Protein AF-A0A916A935-F1 (afdb_monomer_lite)

Secondary structure (DSSP, 8-state):
-------------PPPPPPHHHHHHHHHHHHHHHHHHHHHHHHHHHHHHHHH---TTS-HHHHHHHHHHHHHHHHHHHHHTTT---HHHHHHHHHHHHHHHHHHHHHHHT-

Structure (mmCIF, N/CA/C/O backbone):
data_AF-A0A916A935-F1
#
_entry.id   AF-A0A916A935-F1
#
loop_
_atom_site.group_PDB
_atom_site.id
_atom_site.type_symbol
_atom_site.label_atom_id
_atom_site.label_alt_id
_atom_site.label_comp_id
_atom_site.label_asym_id
_atom_site.label_entity_id
_atom_site.label_seq_id
_atom_site.pdbx_PDB_ins_code
_atom_site.Cartn_x
_atom_site.Cartn_y
_atom_site.Cartn_z
_atom_site.occupancy
_atom_site.B_iso_or_equiv
_atom_site.auth_seq_id
_atom_site.auth_comp_id
_atom_site.auth_asym_id
_atom_site.auth_atom_id
_atom_site.pdbx_PDB_model_num
ATOM 1 N N . MET A 1 1 ? -30.834 46.758 51.710 1.00 41.50 1 MET A N 1
ATOM 2 C CA . MET A 1 1 ? -31.282 46.755 50.303 1.00 41.50 1 MET A CA 1
ATOM 3 C C . MET A 1 1 ? -30.114 46.244 49.463 1.00 41.50 1 MET A C 1
ATOM 5 O O . MET A 1 1 ? -29.185 46.998 49.227 1.00 41.50 1 MET A O 1
ATOM 9 N N . ILE A 1 2 ? -30.081 44.944 49.148 1.00 47.50 2 ILE A N 1
ATOM 10 C CA . ILE A 1 2 ? -29.034 44.312 48.323 1.00 47.50 2 ILE A CA 1
ATOM 11 C C . ILE A 1 2 ? -29.766 43.620 47.175 1.00 47.50 2 ILE A C 1
ATOM 13 O O . ILE A 1 2 ? -30.553 42.705 47.404 1.00 47.50 2 ILE A O 1
ATOM 17 N N . VAL A 1 3 ? -29.566 44.121 45.959 1.00 53.34 3 VAL A N 1
ATOM 18 C CA . VAL A 1 3 ? -30.130 43.563 44.728 1.00 53.34 3 VAL A CA 1
ATOM 19 C C . VAL A 1 3 ? -29.243 42.387 44.315 1.00 53.34 3 VAL A C 1
ATOM 21 O O . VAL A 1 3 ? -28.084 42.593 43.965 1.00 53.34 3 VAL A O 1
ATOM 24 N N . LEU A 1 4 ? -29.756 41.153 44.389 1.00 61.56 4 LEU A N 1
ATOM 25 C CA . LEU A 1 4 ? -29.111 40.001 43.754 1.00 61.56 4 LEU A CA 1
ATOM 26 C C . LEU A 1 4 ? -29.352 40.092 42.243 1.00 61.56 4 LEU A C 1
ATOM 28 O O . LEU A 1 4 ? -30.451 39.830 41.760 1.00 61.56 4 LEU A O 1
ATOM 32 N N . THR A 1 5 ? -28.320 40.469 41.497 1.00 61.06 5 THR A N 1
ATOM 33 C CA . THR A 1 5 ? -28.319 40.419 40.033 1.00 61.06 5 THR A CA 1
ATOM 34 C C . THR A 1 5 ? -28.220 38.960 39.586 1.00 61.06 5 THR A C 1
ATOM 36 O O . THR A 1 5 ? -27.150 38.358 39.638 1.00 61.06 5 THR A O 1
ATOM 39 N N . THR A 1 6 ? -29.336 38.369 39.157 1.00 64.75 6 THR A N 1
ATOM 40 C CA . THR A 1 6 ? -29.355 37.060 38.489 1.00 64.75 6 THR A CA 1
ATOM 41 C C . THR A 1 6 ? -28.698 37.188 37.116 1.00 64.75 6 THR A C 1
ATOM 43 O O . THR A 1 6 ? -29.268 37.763 36.191 1.00 64.75 6 THR A O 1
ATOM 46 N N . THR A 1 7 ? -27.490 36.651 36.963 1.00 64.31 7 THR A N 1
ATOM 47 C CA . THR A 1 7 ? -26.853 36.468 35.658 1.00 64.31 7 THR A CA 1
ATOM 48 C C . THR A 1 7 ? -27.526 35.301 34.937 1.00 64.31 7 THR A C 1
ATOM 50 O O . THR A 1 7 ? -27.318 34.137 35.265 1.00 64.31 7 THR A O 1
ATOM 53 N N . ALA A 1 8 ? -28.368 35.607 33.950 1.00 62.62 8 ALA A N 1
ATOM 54 C CA . ALA A 1 8 ? -28.883 34.606 33.025 1.00 62.62 8 ALA A CA 1
ATOM 55 C C . ALA A 1 8 ? -27.719 34.061 32.178 1.00 62.62 8 ALA A C 1
ATOM 57 O O . ALA A 1 8 ? -27.165 34.770 31.336 1.00 62.62 8 ALA A O 1
ATOM 58 N N . SER A 1 9 ? -27.325 32.809 32.408 1.00 64.81 9 SER A N 1
ATOM 59 C CA . SER A 1 9 ? -26.419 32.087 31.521 1.00 64.81 9 SER A CA 1
ATOM 60 C C . SER A 1 9 ? -27.167 31.741 30.233 1.00 64.81 9 SER A C 1
ATOM 62 O O . SER A 1 9 ? -28.148 30.999 30.236 1.00 64.81 9 SER A O 1
ATOM 64 N N . LEU A 1 10 ? -26.726 32.307 29.109 1.00 70.12 10 LEU A N 1
ATOM 65 C CA . LEU A 1 10 ? -27.238 31.912 27.800 1.00 70.12 10 LEU A CA 1
ATOM 66 C C . LEU A 1 10 ? -26.883 30.437 27.555 1.00 70.12 10 LEU A C 1
ATOM 68 O O . LEU A 1 10 ? -25.751 30.035 27.844 1.00 70.12 10 LEU A O 1
ATOM 72 N N . PRO A 1 11 ? -27.797 29.621 27.002 1.00 67.31 11 PRO A N 1
ATOM 73 C CA . PRO A 1 11 ? -27.455 28.269 26.598 1.00 67.31 11 PRO A CA 1
ATOM 74 C C . PRO A 1 11 ? -26.428 28.354 25.466 1.00 67.31 11 PRO A C 1
ATOM 76 O O . PRO A 1 11 ? -26.754 28.696 24.329 1.00 67.31 11 PRO A O 1
ATOM 79 N N . VAL A 1 12 ? -25.166 28.053 25.777 1.00 71.25 12 VAL A N 1
ATOM 80 C CA . VAL A 1 12 ? -24.142 27.822 24.759 1.00 71.25 12 VAL A CA 1
ATOM 81 C C . VAL A 1 12 ? -24.597 26.597 23.979 1.00 71.25 12 VAL A C 1
ATOM 83 O O . VAL A 1 12 ? -24.568 25.475 24.482 1.00 71.25 12 VAL A O 1
ATOM 86 N N . ARG A 1 13 ? -25.087 26.814 22.757 1.00 69.00 13 ARG A N 1
ATOM 87 C CA . ARG A 1 13 ? -25.464 25.731 21.854 1.00 69.00 13 ARG A CA 1
ATOM 88 C C . ARG A 1 13 ? -24.193 24.966 21.500 1.00 69.00 13 ARG A C 1
ATOM 90 O O . ARG A 1 13 ? -23.423 25.403 20.651 1.00 69.00 13 ARG A O 1
ATOM 97 N N . ALA A 1 14 ? -23.955 23.851 22.186 1.00 69.25 14 ALA A N 1
ATOM 98 C CA . ALA A 1 14 ? -22.877 22.940 21.842 1.00 69.25 14 ALA A CA 1
ATOM 99 C C . ALA A 1 14 ? -23.088 22.478 20.395 1.00 69.25 14 ALA A C 1
ATOM 101 O O . ALA A 1 14 ? -24.173 22.009 20.036 1.00 69.25 14 ALA A O 1
ATOM 102 N N . LEU A 1 15 ? -22.068 22.645 19.551 1.00 68.12 15 LEU A N 1
ATOM 103 C CA . LEU A 1 15 ? -22.055 21.996 18.246 1.00 68.12 15 LEU A CA 1
ATOM 104 C C . LEU A 1 15 ? -22.212 20.487 18.476 1.00 68.12 15 LEU A C 1
ATOM 106 O O . LEU A 1 15 ? -21.601 19.965 19.414 1.00 68.12 15 LEU A O 1
ATOM 110 N N . PRO A 1 16 ? -23.028 19.780 17.675 1.00 70.94 16 PRO A N 1
ATOM 111 C CA . PRO A 1 16 ? -23.155 18.339 17.817 1.00 70.94 16 PRO A CA 1
ATOM 112 C C . PRO A 1 16 ? -21.764 17.718 17.681 1.00 70.94 16 PRO A C 1
ATOM 114 O O . PRO A 1 16 ? -21.115 17.841 16.642 1.00 70.94 16 PRO A O 1
ATOM 117 N N . ALA A 1 17 ? -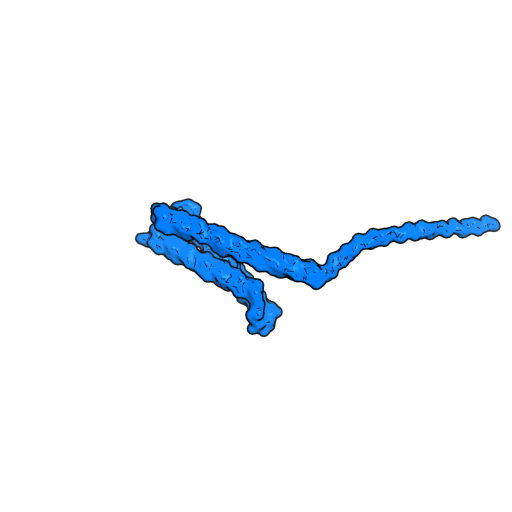21.286 17.091 18.756 1.00 76.12 17 ALA A N 1
ATOM 118 C CA . ALA A 1 17 ? -20.047 16.340 18.719 1.00 76.12 17 ALA A CA 1
ATOM 119 C C . ALA A 1 17 ? -20.238 15.196 17.718 1.00 76.12 17 ALA A C 1
ATOM 121 O O . ALA A 1 17 ? -21.158 14.389 17.860 1.00 76.12 17 ALA A O 1
ATOM 122 N N . ILE A 1 18 ? -19.395 15.144 16.685 1.00 81.75 18 ILE A N 1
ATOM 123 C CA . ILE A 1 18 ? -19.360 13.999 15.774 1.00 81.75 18 ILE A CA 1
ATOM 124 C C . ILE A 1 18 ? -19.113 12.761 16.636 1.00 81.75 18 ILE A C 1
ATOM 126 O O . ILE A 1 18 ? -18.152 12.723 17.408 1.00 81.75 18 ILE A O 1
ATOM 130 N N . SER A 1 19 ? -19.984 11.755 16.531 1.00 90.50 19 SER A N 1
ATOM 131 C CA . SER A 1 19 ? -19.779 10.514 17.270 1.00 90.50 19 SER A CA 1
ATOM 132 C C . SER A 1 19 ? -18.469 9.872 16.816 1.00 90.50 19 SER A C 1
ATOM 134 O O . SER A 1 19 ? -18.142 9.842 15.626 1.00 90.50 19 SER A O 1
ATOM 136 N N . ARG A 1 20 ? -17.696 9.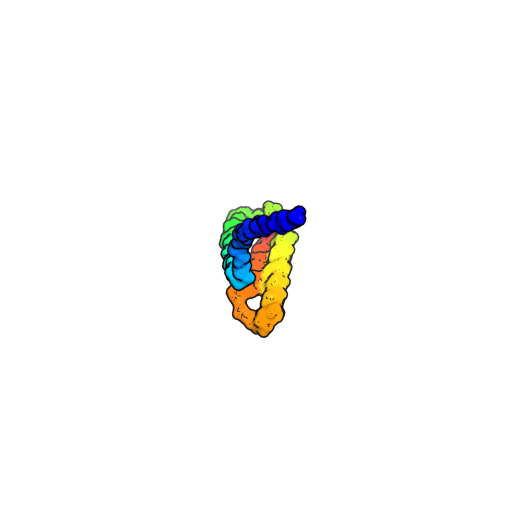351 17.773 1.00 88.94 20 ARG A N 1
ATOM 137 C CA . ARG A 1 20 ? -16.429 8.665 17.488 1.00 88.94 20 ARG A CA 1
ATOM 138 C C . ARG A 1 20 ? -16.611 7.557 16.445 1.00 88.94 20 ARG A C 1
ATOM 140 O O . ARG A 1 20 ? -15.746 7.378 15.595 1.00 88.94 20 ARG A O 1
ATOM 147 N N . ASP A 1 21 ? -17.755 6.880 16.468 1.00 88.31 21 ASP A N 1
ATOM 148 C CA . ASP A 1 21 ? -18.091 5.812 15.526 1.00 88.31 21 ASP A CA 1
ATOM 149 C C . ASP A 1 21 ? -18.291 6.331 14.098 1.00 88.31 21 ASP A C 1
ATOM 151 O O . ASP A 1 21 ? -17.751 5.752 13.154 1.00 88.31 21 ASP A O 1
ATOM 155 N N . LEU A 1 22 ? -18.991 7.461 13.923 1.00 89.50 22 LEU A N 1
ATOM 156 C CA . LEU A 1 22 ? -19.138 8.100 12.613 1.00 89.50 22 LEU A CA 1
ATOM 157 C C . LEU A 1 22 ? -17.781 8.566 12.079 1.00 89.50 22 LEU A C 1
ATOM 159 O O . LEU A 1 22 ? -17.467 8.334 10.911 1.00 89.50 22 LEU A O 1
ATOM 163 N N . TYR A 1 23 ? -16.958 9.171 12.940 1.00 89.50 23 TYR A N 1
ATOM 164 C CA . TYR A 1 23 ? -15.602 9.589 12.585 1.00 89.50 23 TYR A CA 1
ATOM 165 C C . TYR A 1 23 ? -14.750 8.408 12.093 1.00 89.50 23 TYR A C 1
ATOM 167 O O . TYR A 1 23 ? -14.171 8.479 11.009 1.00 89.50 23 TYR A O 1
ATOM 175 N N . LEU A 1 24 ? -14.709 7.301 12.842 1.00 88.75 24 LEU A N 1
ATOM 176 C CA . LEU A 1 24 ? -13.933 6.116 12.466 1.00 88.75 24 LEU A CA 1
ATOM 177 C C . LEU A 1 24 ? -14.476 5.440 11.200 1.00 88.75 24 LEU A C 1
ATOM 179 O O . LEU A 1 24 ? -13.690 5.000 10.359 1.00 88.75 24 LEU A O 1
ATOM 183 N N . SER A 1 25 ? -15.799 5.400 11.024 1.00 88.44 25 SER A N 1
ATOM 184 C CA . SER A 1 25 ? -16.429 4.858 9.816 1.00 88.44 25 SER A CA 1
ATOM 185 C C . SER A 1 25 ? -16.077 5.677 8.570 1.00 88.44 25 SER A C 1
ATOM 187 O O . SER A 1 25 ? -15.708 5.112 7.535 1.00 88.44 25 SER A O 1
ATOM 189 N N . LEU A 1 26 ? -16.138 7.010 8.663 1.00 89.94 26 LEU A N 1
ATOM 190 C CA . LEU A 1 26 ? -15.732 7.907 7.577 1.00 89.94 26 LEU A CA 1
ATOM 191 C C . LEU A 1 26 ? -14.241 7.768 7.275 1.00 89.94 26 LEU A C 1
ATOM 193 O O . LEU A 1 26 ? -13.869 7.632 6.111 1.00 89.94 26 LEU A O 1
ATOM 197 N N . LEU A 1 27 ? -13.396 7.734 8.306 1.00 89.69 27 LEU A N 1
ATOM 198 C CA . LEU A 1 27 ? -11.953 7.588 8.143 1.00 89.69 27 LEU A CA 1
ATOM 199 C C . LEU A 1 27 ? -11.589 6.262 7.461 1.00 89.69 27 LEU A C 1
ATOM 201 O O . LEU A 1 27 ? -10.809 6.258 6.511 1.00 89.69 27 LEU A O 1
ATOM 205 N N . GLY A 1 28 ? -12.190 5.148 7.889 1.00 88.00 28 GLY A N 1
ATOM 206 C CA . GLY A 1 28 ? -11.995 3.838 7.263 1.00 88.00 28 GLY A CA 1
ATOM 207 C C . GLY A 1 28 ? -12.501 3.789 5.818 1.00 88.00 28 GLY A C 1
ATOM 208 O O . GLY A 1 28 ? -11.850 3.201 4.951 1.00 88.00 28 GLY A O 1
ATOM 209 N N . SER A 1 29 ? -13.623 4.458 5.536 1.00 85.88 29 SER A N 1
ATOM 210 C CA . SER A 1 29 ? -14.174 4.565 4.179 1.00 85.88 29 SER A CA 1
ATOM 211 C C . SER A 1 29 ? -13.255 5.373 3.264 1.00 85.88 29 SER A C 1
ATOM 213 O O . SER A 1 29 ? -12.901 4.900 2.187 1.00 85.88 29 SER A O 1
ATOM 215 N N . LEU A 1 30 ? -12.800 6.549 3.708 1.00 90.31 30 LEU A N 1
ATOM 216 C CA . LEU A 1 30 ? -11.847 7.382 2.971 1.00 90.31 30 LEU A CA 1
ATOM 217 C C . LEU A 1 30 ? -10.526 6.649 2.750 1.00 90.31 30 LEU A C 1
ATOM 219 O O . LEU A 1 30 ? -10.002 6.653 1.638 1.00 90.31 30 LEU A O 1
ATOM 223 N N . PHE A 1 31 ? -10.020 5.964 3.777 1.00 88.12 31 PHE A N 1
ATOM 224 C CA . PHE A 1 31 ? -8.837 5.123 3.654 1.00 88.12 31 PHE A CA 1
ATOM 225 C C . PHE A 1 31 ? -9.011 4.088 2.536 1.00 88.12 31 PHE A C 1
ATOM 227 O O . PHE A 1 31 ? -8.150 3.986 1.660 1.00 88.12 31 PHE A O 1
ATOM 234 N N . GLY A 1 32 ? -10.130 3.358 2.527 1.00 86.31 32 GLY A N 1
ATOM 235 C CA . GLY A 1 32 ? -10.436 2.377 1.488 1.00 86.31 32 GLY A CA 1
ATOM 236 C C . GLY A 1 32 ? -10.546 3.001 0.095 1.00 86.31 32 GLY A C 1
ATOM 237 O O . GLY A 1 32 ? -9.924 2.501 -0.843 1.00 86.31 32 GLY A O 1
ATOM 238 N N . VAL A 1 33 ? -11.274 4.114 -0.035 1.00 89.00 33 VAL A N 1
ATOM 239 C CA . VAL A 1 33 ? -11.461 4.835 -1.305 1.00 89.00 33 VAL A CA 1
ATOM 240 C C . VAL A 1 33 ? -10.124 5.308 -1.866 1.00 89.00 33 VAL A C 1
ATOM 242 O O . VAL A 1 33 ? -9.794 4.974 -3.001 1.00 89.00 33 VAL A O 1
ATOM 245 N N . PHE A 1 34 ? -9.314 6.018 -1.079 1.00 88.12 34 PHE A N 1
ATOM 246 C CA . PHE A 1 34 ? -8.039 6.551 -1.561 1.00 88.12 34 PHE A CA 1
ATOM 247 C C . PHE A 1 34 ? -7.014 5.458 -1.856 1.00 88.12 34 PHE A C 1
ATOM 249 O O . PHE A 1 34 ? -6.281 5.566 -2.837 1.00 88.12 34 PHE A O 1
ATOM 256 N N . ASN A 1 35 ? -6.960 4.389 -1.058 1.00 88.00 35 ASN A N 1
ATOM 257 C CA . ASN A 1 35 ? -6.067 3.271 -1.359 1.00 88.00 35 ASN A CA 1
ATOM 258 C C . ASN A 1 35 ? -6.520 2.509 -2.617 1.00 88.00 35 ASN A C 1
ATOM 260 O O . ASN A 1 35 ? -5.675 2.060 -3.386 1.00 88.00 35 ASN A O 1
ATOM 264 N N . THR A 1 36 ? -7.825 2.399 -2.872 1.00 80.06 36 THR A N 1
ATOM 265 C CA . THR A 1 36 ? -8.339 1.786 -4.109 1.00 80.06 36 THR A CA 1
ATOM 266 C C . THR A 1 36 ? -8.058 2.672 -5.322 1.00 80.06 36 THR A C 1
ATOM 268 O O . THR A 1 36 ? -7.548 2.192 -6.332 1.00 80.06 36 THR A O 1
ATOM 271 N N . ALA A 1 37 ? -8.312 3.979 -5.213 1.00 87.50 37 ALA A N 1
ATOM 272 C CA . ALA A 1 37 ? -7.991 4.950 -6.256 1.00 87.50 37 ALA A CA 1
ATOM 273 C C . ALA A 1 37 ? -6.494 4.938 -6.603 1.00 87.50 37 ALA A C 1
ATOM 275 O O . ALA A 1 37 ? -6.131 5.044 -7.771 1.00 87.50 37 ALA A O 1
ATOM 276 N N . ARG A 1 38 ? -5.626 4.735 -5.603 1.00 84.69 38 ARG A N 1
ATOM 277 C CA . ARG A 1 38 ? -4.179 4.603 -5.795 1.00 84.69 38 ARG A CA 1
ATOM 278 C C . ARG A 1 38 ? -3.812 3.400 -6.667 1.00 84.69 38 ARG A C 1
ATOM 280 O O . ARG A 1 38 ? -3.040 3.564 -7.603 1.00 84.69 38 ARG A O 1
ATOM 287 N N . VAL A 1 39 ? -4.415 2.234 -6.422 1.00 81.31 39 VAL A N 1
ATOM 288 C CA . VAL A 1 39 ? -4.229 1.042 -7.271 1.00 81.31 39 VAL A CA 1
ATOM 289 C C . VAL A 1 39 ? -4.663 1.313 -8.711 1.00 81.31 39 VAL A C 1
ATOM 291 O O . VAL A 1 39 ? -3.948 0.961 -9.645 1.00 81.31 39 VAL A O 1
ATOM 294 N N . LEU A 1 40 ? -5.803 1.976 -8.914 1.00 83.50 40 LEU A N 1
ATOM 295 C CA . LEU A 1 40 ? -6.257 2.333 -10.262 1.00 83.50 40 LEU A CA 1
ATOM 296 C C . LEU A 1 40 ? -5.301 3.324 -10.941 1.00 83.50 40 LEU A C 1
ATOM 298 O O . LEU A 1 40 ? -5.022 3.185 -12.128 1.00 83.50 40 LEU A O 1
ATOM 302 N N . ALA A 1 41 ? -4.742 4.272 -10.187 1.00 83.94 41 ALA A N 1
ATOM 303 C CA . ALA A 1 41 ? -3.756 5.234 -10.679 1.00 83.94 41 ALA A CA 1
ATOM 304 C C . ALA A 1 41 ? -2.390 4.602 -11.018 1.00 83.94 41 ALA A C 1
ATOM 306 O O . ALA A 1 41 ? -1.595 5.191 -11.752 1.00 83.94 41 ALA A O 1
ATOM 307 N N . TYR A 1 42 ? -2.112 3.391 -10.532 1.00 79.69 42 TYR A N 1
ATOM 308 C CA . TYR A 1 42 ? -0.920 2.634 -10.908 1.00 79.69 42 TYR A CA 1
ATOM 309 C C . TYR A 1 42 ? -1.014 2.050 -12.321 1.00 79.69 42 TYR A C 1
ATOM 311 O O . TYR A 1 42 ? 0.007 1.969 -13.001 1.00 79.69 42 TYR A O 1
ATOM 319 N N . LEU A 1 43 ? -2.216 1.726 -12.812 1.00 78.12 43 LEU A N 1
ATOM 320 C CA . LEU A 1 43 ? -2.404 1.131 -14.142 1.00 78.12 43 LEU A CA 1
ATOM 321 C C . LEU A 1 43 ? -1.889 2.019 -15.292 1.00 78.12 43 LEU A C 1
ATOM 323 O O . LEU A 1 43 ? -1.125 1.504 -16.108 1.00 78.12 43 LEU A O 1
ATOM 327 N N . PRO A 1 44 ? -2.195 3.335 -15.360 1.00 77.62 44 PRO A N 1
ATOM 328 C CA . PRO A 1 44 ? -1.614 4.219 -16.371 1.00 77.62 44 PRO A CA 1
ATOM 329 C C . PRO A 1 44 ? -0.091 4.290 -16.293 1.00 77.62 44 PRO A C 1
ATOM 331 O O . PRO A 1 44 ? 0.568 4.405 -17.319 1.00 77.62 44 PRO A O 1
ATOM 334 N N . THR A 1 45 ? 0.471 4.196 -15.085 1.00 75.25 45 THR A N 1
ATOM 335 C CA . THR A 1 45 ? 1.924 4.241 -14.884 1.00 75.25 45 THR A CA 1
ATOM 336 C C . THR A 1 45 ? 2.580 2.969 -15.422 1.00 75.25 45 THR A C 1
ATOM 338 O O . THR A 1 45 ? 3.558 3.045 -16.158 1.00 75.25 45 THR A O 1
ATOM 341 N N . ILE A 1 46 ? 2.005 1.800 -15.119 1.00 71.81 46 ILE A N 1
ATOM 342 C CA . ILE A 1 46 ? 2.451 0.508 -15.663 1.00 71.81 46 ILE A CA 1
ATOM 343 C C . ILE A 1 46 ? 2.340 0.509 -17.189 1.00 71.81 46 ILE A C 1
ATOM 345 O O . ILE A 1 46 ? 3.287 0.123 -17.869 1.00 71.81 46 ILE A O 1
ATOM 349 N N . TRP A 1 47 ? 1.205 0.969 -17.724 1.00 78.00 47 TRP A N 1
ATOM 350 C CA . TRP A 1 47 ? 0.982 1.046 -19.165 1.00 78.00 47 TRP A CA 1
ATOM 351 C C . TRP A 1 47 ? 1.987 1.972 -19.847 1.00 78.00 47 TRP A C 1
ATOM 353 O O . TRP A 1 47 ? 2.539 1.606 -20.878 1.00 78.00 47 TRP A O 1
ATOM 363 N N . ALA A 1 48 ? 2.253 3.148 -19.271 1.00 76.56 48 ALA A N 1
ATOM 364 C CA . ALA A 1 48 ? 3.213 4.097 -19.820 1.00 76.56 48 ALA A CA 1
ATOM 365 C C . ALA A 1 48 ? 4.615 3.486 -19.905 1.00 76.56 48 ALA A C 1
ATOM 367 O O . ALA A 1 48 ? 5.209 3.533 -20.975 1.00 76.56 48 ALA A O 1
ATOM 368 N N . VAL A 1 49 ? 5.098 2.849 -18.830 1.00 73.88 49 VAL A N 1
ATOM 369 C CA . VAL A 1 49 ? 6.408 2.171 -18.814 1.00 73.88 49 VAL A CA 1
ATOM 370 C C . VAL A 1 49 ? 6.454 1.008 -19.807 1.00 73.88 49 VAL A C 1
ATOM 372 O O . VAL A 1 49 ? 7.441 0.846 -20.520 1.00 73.88 49 VAL A O 1
ATOM 375 N N . ALA A 1 50 ? 5.391 0.203 -19.882 1.00 71.00 50 ALA A N 1
ATOM 376 C CA . ALA A 1 50 ? 5.327 -0.937 -20.795 1.00 71.00 50 ALA A CA 1
ATOM 377 C C . ALA A 1 50 ? 5.264 -0.509 -22.272 1.00 71.00 50 ALA A C 1
ATOM 379 O O . ALA A 1 50 ? 5.857 -1.167 -23.122 1.00 71.00 50 ALA A O 1
ATOM 380 N N . ALA A 1 51 ? 4.558 0.583 -22.580 1.00 74.75 51 ALA A N 1
ATOM 381 C CA . ALA A 1 51 ? 4.409 1.098 -23.938 1.00 74.75 51 ALA A CA 1
ATOM 382 C C . ALA A 1 51 ? 5.635 1.894 -24.410 1.00 74.75 51 ALA A C 1
ATOM 384 O O . ALA A 1 51 ? 5.953 1.859 -25.597 1.00 74.75 51 ALA A O 1
ATOM 385 N N . SER A 1 52 ? 6.311 2.618 -23.511 1.00 72.88 52 SER A N 1
ATOM 386 C CA . SER A 1 52 ? 7.505 3.400 -23.853 1.00 72.88 52 SER A CA 1
ATOM 387 C C . SER A 1 52 ? 8.783 2.562 -23.864 1.00 72.88 52 SER A C 1
ATOM 389 O O . SER A 1 52 ? 9.722 2.916 -24.572 1.00 72.88 52 SER A O 1
ATOM 391 N N . GLY A 1 53 ? 8.855 1.496 -23.055 1.00 64.62 53 GLY A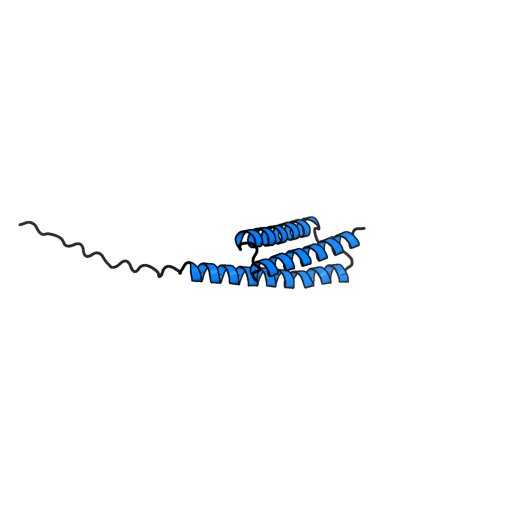 N 1
ATOM 392 C CA . GLY A 1 53 ? 10.100 0.768 -22.786 1.00 64.62 53 GLY A CA 1
ATOM 393 C C . GLY A 1 53 ? 11.150 1.598 -22.033 1.00 64.62 53 GLY A C 1
ATOM 394 O O . GLY A 1 53 ? 12.249 1.113 -21.784 1.00 64.62 53 GLY A O 1
ATOM 395 N N . ASP A 1 54 ? 10.816 2.835 -21.655 1.00 64.50 54 ASP A N 1
ATOM 396 C CA . ASP A 1 54 ? 11.697 3.781 -20.980 1.00 64.50 54 ASP A CA 1
ATOM 397 C C . ASP A 1 54 ? 11.172 4.060 -19.567 1.00 64.50 54 ASP A C 1
ATOM 399 O O . ASP A 1 54 ? 10.122 4.679 -19.368 1.00 64.50 54 ASP A O 1
ATOM 403 N N . SER A 1 55 ? 11.926 3.593 -18.572 1.00 65.44 55 SER A N 1
ATOM 404 C CA . SER A 1 55 ? 11.644 3.793 -17.151 1.00 65.44 55 SER A CA 1
ATOM 405 C C . SER A 1 55 ? 12.438 4.953 -16.530 1.00 65.44 55 SER A C 1
ATOM 407 O O . SER A 1 55 ? 12.438 5.111 -15.303 1.00 65.44 55 SER A O 1
ATOM 409 N N . SER A 1 56 ? 13.103 5.789 -17.340 1.00 65.44 56 SER A N 1
ATOM 410 C CA . SER A 1 56 ? 13.884 6.950 -16.881 1.00 65.44 56 SER A CA 1
ATOM 411 C C . SER A 1 56 ? 13.044 7.955 -16.085 1.00 65.44 56 SER A C 1
ATOM 413 O O . SER A 1 56 ? 13.511 8.490 -15.079 1.00 65.44 56 SER A O 1
ATOM 415 N N . GLN A 1 57 ? 11.776 8.130 -16.465 1.00 65.38 57 GLN A N 1
ATOM 416 C CA . GLN A 1 57 ? 10.830 9.042 -15.813 1.00 65.38 57 GLN A CA 1
ATOM 417 C C . GLN A 1 57 ? 10.276 8.511 -14.477 1.00 65.38 57 GLN A C 1
ATOM 419 O O . GLN A 1 57 ? 9.609 9.246 -13.748 1.00 65.38 57 GLN A O 1
ATOM 424 N N . HIS A 1 58 ? 10.558 7.253 -14.117 1.00 72.00 58 HIS A N 1
ATOM 425 C CA . HIS A 1 58 ? 10.010 6.608 -12.924 1.00 72.00 58 HIS A CA 1
ATOM 426 C C . HIS A 1 58 ? 11.119 6.158 -11.961 1.00 72.00 58 HIS A C 1
ATOM 428 O O . HIS A 1 58 ? 11.924 5.274 -12.256 1.00 72.00 58 HIS A O 1
ATOM 434 N N . SER A 1 59 ? 11.150 6.758 -10.766 1.00 75.12 59 SER A N 1
ATOM 435 C CA . SER A 1 59 ? 12.143 6.440 -9.731 1.00 75.12 59 SER A CA 1
ATOM 436 C C . SER A 1 59 ? 11.815 5.127 -9.018 1.00 75.12 59 SER A C 1
ATOM 438 O O . SER A 1 59 ? 10.824 5.034 -8.291 1.00 75.12 59 SER A O 1
ATOM 440 N N . LEU A 1 60 ? 12.684 4.122 -9.168 1.00 76.06 60 LEU A N 1
ATOM 441 C CA . LEU A 1 60 ? 12.569 2.830 -8.478 1.00 76.06 60 LEU A CA 1
ATOM 442 C C . LEU A 1 60 ? 12.534 2.995 -6.949 1.00 76.06 60 LEU A C 1
ATOM 444 O O . LEU A 1 60 ? 11.791 2.294 -6.265 1.00 76.06 60 LEU A O 1
ATOM 448 N N . TRP A 1 61 ? 13.272 3.975 -6.415 1.00 74.69 61 TRP A N 1
ATOM 449 C CA . TRP A 1 61 ? 13.284 4.282 -4.984 1.00 74.69 61 TRP A CA 1
ATOM 450 C C . TRP A 1 61 ? 11.902 4.699 -4.468 1.00 74.69 61 TRP A C 1
ATOM 452 O O . TRP A 1 61 ? 11.468 4.237 -3.416 1.00 74.69 61 TRP A O 1
ATOM 462 N N . THR A 1 62 ? 11.169 5.511 -5.232 1.00 81.00 62 THR A N 1
ATOM 463 C CA . THR A 1 62 ? 9.802 5.927 -4.881 1.00 81.00 62 THR A CA 1
ATOM 464 C C . THR A 1 62 ? 8.847 4.737 -4.814 1.00 81.00 62 THR A C 1
ATOM 466 O O . THR A 1 62 ? 8.026 4.634 -3.906 1.00 81.00 62 THR A O 1
ATOM 469 N N . TRP A 1 63 ? 8.963 3.797 -5.748 1.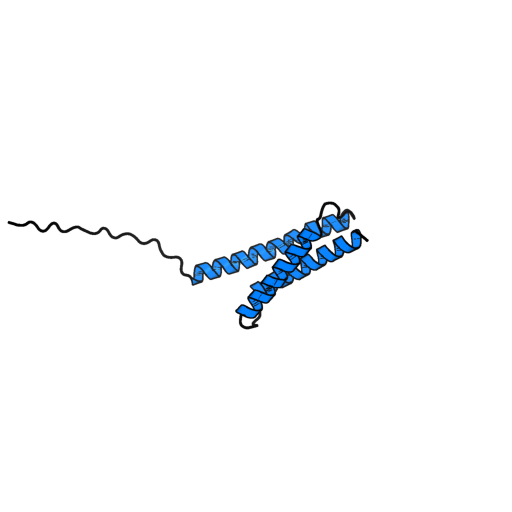00 82.44 63 TRP A N 1
ATOM 470 C CA . TRP A 1 63 ? 8.102 2.616 -5.753 1.00 82.44 63 TRP A CA 1
ATOM 471 C C . TRP A 1 63 ? 8.439 1.640 -4.623 1.00 82.44 63 TRP A C 1
ATOM 473 O O . TRP A 1 63 ? 7.528 1.055 -4.035 1.00 82.44 63 TRP A O 1
ATOM 483 N N . LEU A 1 64 ? 9.716 1.531 -4.243 1.00 81.94 64 LEU A N 1
ATOM 484 C CA . LEU A 1 64 ? 10.138 0.767 -3.067 1.00 81.94 64 LEU A CA 1
ATOM 485 C C . LEU A 1 64 ? 9.616 1.364 -1.755 1.00 81.94 64 LEU A C 1
ATOM 487 O O . LEU A 1 64 ? 9.156 0.616 -0.890 1.00 81.94 64 LEU A O 1
ATOM 491 N N . THR A 1 65 ? 9.636 2.691 -1.595 1.00 83.88 65 THR A N 1
ATOM 492 C CA . THR A 1 65 ? 9.085 3.321 -0.383 1.00 83.88 65 THR A CA 1
ATOM 493 C C . THR A 1 65 ? 7.573 3.123 -0.294 1.00 83.88 65 THR A C 1
ATOM 495 O O . THR A 1 65 ? 7.058 2.820 0.784 1.00 83.88 65 THR A O 1
ATOM 498 N N . PHE A 1 66 ? 6.855 3.196 -1.420 1.00 87.00 66 PHE A N 1
ATOM 499 C CA . PHE A 1 66 ? 5.424 2.887 -1.460 1.00 87.00 66 PHE A CA 1
ATOM 500 C C . PHE A 1 66 ? 5.133 1.412 -1.186 1.00 87.00 66 PHE A C 1
ATOM 502 O O . PHE A 1 66 ? 4.203 1.117 -0.433 1.00 87.00 66 PHE A O 1
ATOM 509 N N . LEU A 1 67 ? 5.917 0.485 -1.735 1.00 87.94 67 LEU A N 1
ATOM 510 C CA . LEU A 1 67 ? 5.820 -0.938 -1.406 1.00 87.94 67 LEU A CA 1
ATOM 511 C C . LEU A 1 67 ? 5.972 -1.158 0.105 1.00 87.94 67 LEU A C 1
ATOM 513 O O . LEU A 1 67 ? 5.079 -1.726 0.736 1.00 87.94 67 LEU A O 1
ATOM 517 N N . GLY A 1 68 ? 7.062 -0.653 0.690 1.00 85.81 68 GLY A N 1
ATOM 518 C CA . GLY A 1 68 ? 7.345 -0.787 2.118 1.00 85.81 68 GLY A CA 1
ATOM 519 C C . GLY A 1 68 ? 6.255 -0.170 2.996 1.00 85.81 68 GLY A C 1
ATOM 520 O O . GLY A 1 68 ? 5.800 -0.798 3.953 1.00 85.81 68 GLY A O 1
ATOM 521 N N . GLY A 1 69 ? 5.764 1.020 2.640 1.00 87.62 69 GLY A N 1
ATOM 522 C CA . GLY A 1 69 ? 4.692 1.693 3.375 1.00 87.62 69 GLY A CA 1
ATOM 523 C C . GLY A 1 69 ? 3.368 0.919 3.357 1.00 87.62 69 GLY A C 1
ATOM 524 O O . GLY A 1 69 ? 2.731 0.763 4.395 1.00 87.62 69 GLY A O 1
ATOM 525 N N . ASN A 1 70 ? 2.962 0.373 2.207 1.00 90.19 70 ASN A N 1
ATOM 526 C CA . ASN A 1 70 ? 1.717 -0.399 2.112 1.00 90.19 70 ASN A CA 1
ATOM 527 C C . ASN A 1 70 ? 1.835 -1.781 2.774 1.00 90.19 70 ASN A C 1
ATOM 529 O O . ASN A 1 70 ? 0.889 -2.233 3.422 1.00 90.19 70 ASN A O 1
ATOM 533 N N . ALA A 1 71 ? 2.999 -2.430 2.664 1.00 88.69 71 ALA A N 1
ATOM 534 C CA . ALA A 1 71 ? 3.259 -3.717 3.304 1.00 88.69 71 ALA A CA 1
ATOM 535 C C . ALA A 1 71 ? 3.261 -3.599 4.836 1.00 88.69 71 ALA A C 1
ATOM 537 O O . ALA A 1 71 ? 2.584 -4.367 5.521 1.00 88.69 71 ALA A O 1
ATOM 538 N N . THR A 1 72 ? 3.961 -2.598 5.378 1.00 90.19 72 THR A N 1
ATOM 539 C CA . THR A 1 72 ? 3.991 -2.351 6.829 1.00 90.19 72 THR A CA 1
ATOM 540 C C . THR A 1 72 ? 2.630 -1.908 7.357 1.00 90.19 72 THR A C 1
ATOM 542 O O . THR A 1 72 ? 2.218 -2.387 8.409 1.00 90.19 72 THR A O 1
ATOM 545 N N . MET A 1 73 ? 1.875 -1.092 6.612 1.00 89.88 73 MET A N 1
ATOM 546 C CA . MET A 1 73 ? 0.491 -0.742 6.953 1.00 89.88 73 MET A CA 1
ATOM 547 C C . MET A 1 73 ? -0.416 -1.980 7.018 1.00 89.88 73 MET A C 1
ATOM 549 O O . MET A 1 73 ? -1.189 -2.128 7.963 1.00 89.88 73 MET A O 1
ATOM 553 N N . ALA A 1 74 ? -0.326 -2.887 6.039 1.00 88.75 74 ALA A N 1
ATOM 554 C CA . ALA A 1 74 ? -1.102 -4.127 6.042 1.00 88.75 74 ALA A CA 1
ATOM 555 C C . ALA A 1 74 ? -0.757 -5.010 7.254 1.00 88.75 74 ALA A C 1
ATOM 557 O O . ALA A 1 74 ? -1.666 -5.493 7.931 1.00 88.75 74 ALA A O 1
ATOM 558 N N . ALA A 1 75 ? 0.536 -5.168 7.558 1.00 88.00 75 ALA A N 1
ATOM 559 C CA . ALA A 1 75 ? 1.004 -5.927 8.717 1.00 88.00 75 ALA A CA 1
ATOM 560 C C . ALA A 1 75 ? 0.553 -5.293 10.044 1.00 88.00 75 ALA A C 1
ATOM 562 O O . ALA A 1 75 ? 0.036 -5.979 10.921 1.00 88.00 75 ALA A O 1
ATOM 563 N N . TRP A 1 76 ? 0.672 -3.972 10.170 1.00 88.69 76 TRP A N 1
ATOM 564 C CA . TRP A 1 76 ? 0.261 -3.232 11.362 1.00 88.69 76 TRP A CA 1
ATOM 565 C C . TRP A 1 76 ? -1.248 -3.338 11.619 1.00 88.69 76 TRP A C 1
ATOM 567 O O . TRP A 1 76 ? -1.664 -3.620 12.742 1.00 88.69 76 TRP A O 1
ATOM 577 N N . LEU A 1 77 ? -2.072 -3.190 10.575 1.00 88.12 77 LEU A N 1
ATOM 578 C CA . LEU A 1 77 ? -3.523 -3.372 10.672 1.00 88.12 77 LEU A CA 1
ATOM 579 C C . LEU A 1 77 ? -3.905 -4.821 11.002 1.00 88.12 77 LEU A C 1
ATOM 581 O O . LEU A 1 77 ? -4.868 -5.044 11.733 1.00 88.12 77 LEU A O 1
ATOM 585 N N . TRP A 1 78 ? -3.169 -5.803 10.479 1.00 87.56 78 TRP A N 1
ATOM 586 C CA . TRP A 1 78 ? -3.388 -7.217 10.786 1.00 87.56 78 TRP A CA 1
ATOM 587 C C .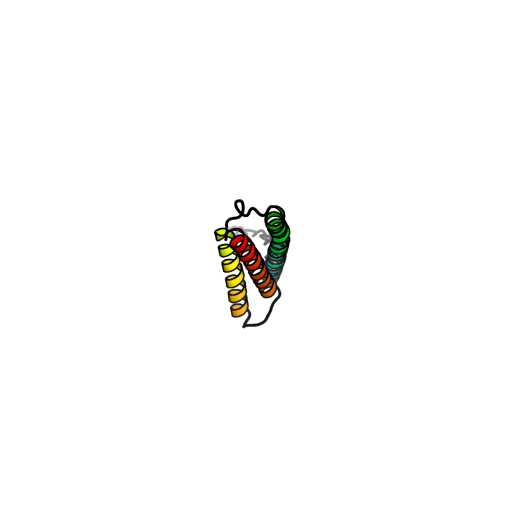 TRP A 1 78 ? -3.155 -7.530 12.262 1.00 87.56 78 TRP A C 1
ATOM 589 O O . TRP A 1 78 ? -4.014 -8.152 12.894 1.00 87.56 78 TRP A O 1
ATOM 599 N N . GLU A 1 79 ? -2.0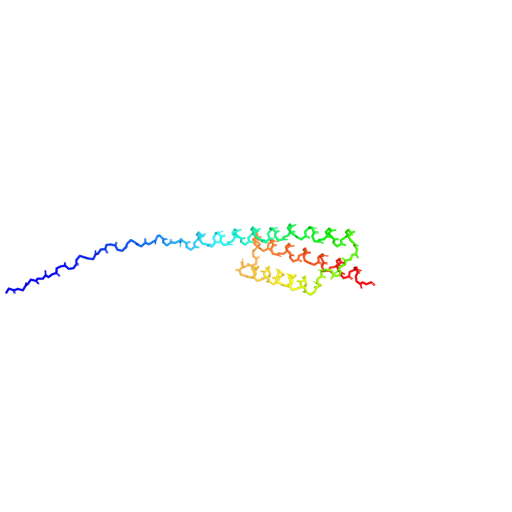44 -7.054 12.825 1.00 90.12 79 GLU A N 1
ATOM 600 C CA . GLU A 1 79 ? -1.745 -7.247 14.246 1.00 90.12 79 GLU A CA 1
ATOM 601 C C . GLU A 1 79 ? -2.766 -6.520 15.136 1.00 90.12 79 GLU A C 1
ATOM 603 O O . GLU A 1 79 ? -3.294 -7.111 16.079 1.00 90.12 79 GLU A O 1
ATOM 608 N N . GLN A 1 80 ? -3.149 -5.282 14.795 1.00 86.62 80 GLN A N 1
ATOM 609 C CA . GLN A 1 80 ? -4.164 -4.547 15.563 1.00 86.62 80 GLN A CA 1
ATOM 610 C C . GLN A 1 80 ? -5.560 -5.160 15.506 1.00 86.62 80 GLN A C 1
ATOM 612 O O . GLN A 1 80 ? -6.303 -5.083 16.482 1.00 86.62 80 GLN A O 1
ATOM 617 N N . ASN A 1 81 ? -5.931 -5.783 14.388 1.00 87.38 81 ASN A N 1
ATOM 618 C CA . ASN A 1 81 ? -7.245 -6.402 14.240 1.00 87.38 81 ASN A CA 1
ATOM 619 C C . ASN A 1 81 ? -7.310 -7.812 14.863 1.00 87.38 81 ASN A C 1
ATOM 621 O O . ASN A 1 81 ? -8.207 -8.593 14.538 1.00 87.38 81 ASN A O 1
ATOM 625 N N . GLY A 1 82 ? -6.337 -8.176 15.710 1.00 86.25 82 GLY A N 1
ATOM 626 C CA . GLY A 1 82 ? -6.261 -9.492 16.342 1.00 86.25 82 GLY A CA 1
ATOM 627 C C . GLY A 1 82 ? -6.101 -10.616 15.322 1.00 86.25 82 GLY A C 1
ATOM 628 O O . GLY A 1 82 ? -6.688 -11.686 15.490 1.00 86.25 82 GLY A O 1
ATOM 629 N N . ARG A 1 83 ? -5.359 -10.356 14.235 1.00 81.94 83 ARG A N 1
ATOM 630 C CA . ARG A 1 83 ? -5.122 -11.302 13.134 1.00 81.94 83 ARG A CA 1
ATOM 631 C C . ARG A 1 83 ? -6.409 -11.738 12.426 1.00 81.94 83 ARG A C 1
ATOM 633 O O . ARG A 1 83 ? -6.531 -12.867 11.953 1.00 81.94 83 ARG A O 1
ATOM 640 N N . ARG A 1 84 ? -7.400 -10.845 12.368 1.00 81.88 84 ARG A N 1
ATOM 641 C CA . ARG A 1 84 ? -8.624 -11.029 11.579 1.00 81.88 84 ARG A CA 1
ATOM 642 C C . ARG A 1 84 ? -8.536 -10.209 10.301 1.00 81.88 84 ARG A C 1
ATOM 644 O O . ARG A 1 84 ? -8.169 -9.036 10.325 1.00 81.88 84 ARG A O 1
ATOM 651 N N . GLY A 1 85 ? -8.909 -10.809 9.175 1.00 77.62 85 GLY A N 1
ATOM 652 C CA . GLY A 1 85 ? -8.955 -10.105 7.896 1.00 77.62 85 GLY A CA 1
ATOM 653 C C . GLY A 1 85 ? -10.056 -9.044 7.886 1.00 77.62 85 GLY A C 1
ATOM 654 O O . GLY A 1 85 ? -11.198 -9.328 8.234 1.00 77.62 85 GLY A O 1
ATOM 655 N N . ASN A 1 86 ? -9.717 -7.827 7.465 1.00 85.75 86 ASN A N 1
ATOM 656 C CA . ASN A 1 86 ? -10.671 -6.754 7.187 1.00 85.75 86 ASN A CA 1
ATOM 657 C C . ASN A 1 86 ? -10.348 -6.128 5.821 1.00 85.75 86 ASN A C 1
ATOM 659 O O . ASN A 1 86 ? -9.220 -6.225 5.331 1.00 85.75 86 ASN A O 1
ATOM 663 N N . ARG A 1 87 ? -11.324 -5.443 5.221 1.00 83.00 87 ARG A N 1
ATOM 664 C CA . ARG A 1 87 ? -11.208 -4.752 3.931 1.00 83.00 87 ARG A CA 1
ATOM 665 C C . ARG A 1 87 ? -9.994 -3.818 3.880 1.00 83.00 87 ARG A C 1
ATOM 667 O O . ARG A 1 87 ? -9.269 -3.840 2.897 1.00 83.00 87 ARG A O 1
ATOM 674 N N . ALA A 1 88 ? -9.712 -3.068 4.948 1.00 85.25 88 ALA A N 1
ATOM 675 C CA . ALA A 1 88 ? -8.556 -2.164 5.002 1.00 85.25 88 ALA A CA 1
ATOM 676 C C . ALA A 1 88 ? -7.205 -2.893 4.837 1.00 85.25 88 ALA A C 1
ATOM 678 O O . ALA A 1 88 ? -6.318 -2.396 4.147 1.00 85.25 88 ALA A O 1
ATOM 679 N N . ILE A 1 89 ? -7.072 -4.093 5.412 1.00 87.62 89 ILE A N 1
ATOM 680 C CA . ILE A 1 89 ? -5.867 -4.928 5.289 1.00 87.62 89 ILE A CA 1
ATOM 681 C C . ILE A 1 89 ? -5.723 -5.413 3.845 1.00 87.62 89 ILE A C 1
ATOM 683 O O . ILE A 1 89 ? -4.648 -5.292 3.262 1.00 87.62 89 ILE A O 1
ATOM 687 N N . ALA A 1 90 ? -6.817 -5.902 3.250 1.00 87.31 90 ALA A N 1
ATOM 688 C CA . ALA A 1 90 ? -6.824 -6.391 1.874 1.00 87.31 90 ALA A CA 1
ATOM 689 C C . ALA A 1 90 ? -6.433 -5.298 0.863 1.00 87.31 90 ALA A C 1
ATOM 691 O O . ALA A 1 90 ? -5.629 -5.552 -0.032 1.00 87.31 90 ALA A O 1
ATOM 692 N N . VAL A 1 91 ? -6.943 -4.070 1.020 1.00 86.94 91 VAL A N 1
ATOM 693 C CA . VAL A 1 91 ? -6.619 -2.964 0.102 1.00 86.94 91 VAL A CA 1
ATOM 694 C C . VAL A 1 91 ? -5.157 -2.506 0.259 1.00 86.94 91 VAL A C 1
ATOM 696 O O . VAL A 1 91 ? -4.496 -2.246 -0.749 1.00 86.94 91 VAL A O 1
ATOM 699 N N . SER A 1 92 ? -4.611 -2.455 1.480 1.00 88.88 92 SER A N 1
ATOM 700 C CA . SER A 1 92 ? -3.179 -2.164 1.690 1.00 88.88 92 SER A CA 1
ATOM 701 C C . SER A 1 92 ? -2.278 -3.260 1.119 1.00 88.88 92 SER A C 1
ATOM 703 O O . SER A 1 92 ? -1.297 -2.959 0.444 1.00 88.88 92 SER A O 1
ATOM 705 N N . ALA A 1 93 ? -2.628 -4.534 1.319 1.00 88.00 93 ALA A N 1
ATOM 706 C CA . ALA A 1 93 ? -1.881 -5.657 0.752 1.00 88.00 93 ALA A CA 1
ATOM 707 C C . ALA A 1 93 ? -1.911 -5.648 -0.787 1.00 88.00 93 ALA A C 1
ATOM 709 O O . ALA A 1 93 ? -0.883 -5.858 -1.426 1.00 88.00 93 ALA A O 1
ATOM 710 N N . CYS A 1 94 ? -3.063 -5.332 -1.387 1.00 88.50 94 CYS A N 1
ATOM 711 C CA . CYS A 1 94 ? -3.193 -5.167 -2.835 1.00 88.50 94 CYS A CA 1
ATOM 712 C C . CYS A 1 94 ? -2.317 -4.018 -3.363 1.00 88.50 94 CYS A C 1
ATOM 714 O O . CYS A 1 94 ? -1.607 -4.191 -4.354 1.00 88.50 94 CYS A O 1
ATOM 716 N N . ASN A 1 95 ? -2.288 -2.872 -2.670 1.00 89.12 95 ASN A N 1
ATOM 717 C CA . ASN A 1 95 ? -1.370 -1.783 -3.017 1.00 89.12 95 ASN A CA 1
ATOM 718 C C . ASN A 1 95 ? 0.091 -2.229 -2.962 1.00 89.12 95 ASN A C 1
ATOM 720 O O . ASN A 1 95 ? 0.851 -1.918 -3.874 1.00 89.12 95 ASN A O 1
ATOM 724 N N . ALA A 1 96 ? 0.482 -2.969 -1.922 1.00 89.25 96 ALA A N 1
ATOM 725 C CA . ALA A 1 96 ? 1.833 -3.507 -1.820 1.00 89.25 96 ALA A CA 1
ATOM 726 C C . ALA A 1 96 ? 2.155 -4.425 -3.012 1.00 89.25 96 ALA A C 1
ATOM 728 O O . ALA A 1 96 ? 3.180 -4.241 -3.661 1.00 89.25 96 ALA A O 1
ATOM 729 N N . ALA A 1 97 ? 1.257 -5.348 -3.366 1.00 88.75 97 ALA A N 1
ATOM 730 C CA . ALA A 1 97 ? 1.447 -6.243 -4.508 1.00 88.75 97 ALA A CA 1
ATOM 731 C C . ALA A 1 97 ? 1.587 -5.484 -5.842 1.00 88.75 97 ALA A C 1
ATOM 733 O O . ALA A 1 97 ? 2.466 -5.800 -6.642 1.00 88.75 97 ALA A O 1
ATOM 734 N N . MET A 1 98 ? 0.776 -4.447 -6.067 1.00 87.69 98 MET A N 1
ATOM 735 C CA . MET A 1 98 ? 0.887 -3.610 -7.267 1.00 87.69 98 MET A CA 1
ATOM 736 C C . MET A 1 98 ? 2.193 -2.812 -7.311 1.00 87.69 98 MET A C 1
ATOM 738 O O . MET A 1 98 ? 2.852 -2.777 -8.350 1.00 87.69 98 MET A O 1
ATOM 742 N N . CYS A 1 99 ? 2.612 -2.219 -6.187 1.00 86.31 99 CYS A N 1
ATOM 743 C CA . CYS A 1 99 ? 3.911 -1.550 -6.096 1.00 86.31 99 CYS A CA 1
ATOM 744 C C . CYS A 1 99 ? 5.061 -2.518 -6.393 1.00 86.31 99 CYS A C 1
ATOM 746 O O . CYS A 1 99 ? 5.990 -2.146 -7.104 1.00 86.31 99 CYS A O 1
ATOM 748 N N . LEU A 1 100 ? 4.989 -3.758 -5.896 1.00 87.50 100 LEU A N 1
ATOM 749 C CA . LEU A 1 100 ? 5.977 -4.791 -6.200 1.00 87.50 100 LEU A CA 1
ATOM 750 C C . LEU A 1 100 ? 6.036 -5.073 -7.706 1.00 87.50 100 LEU A C 1
ATOM 752 O O . LEU A 1 100 ? 7.127 -5.087 -8.265 1.00 87.50 100 LEU A O 1
ATOM 756 N N . GLY A 1 101 ? 4.883 -5.213 -8.368 1.00 84.56 101 GLY A N 1
ATOM 757 C CA . GLY A 1 101 ? 4.819 -5.385 -9.821 1.00 84.56 101 GLY A CA 1
ATOM 758 C C . GLY A 1 101 ? 5.500 -4.245 -10.584 1.00 84.56 101 GLY A C 1
ATOM 759 O O . GLY A 1 101 ? 6.284 -4.499 -11.496 1.00 84.56 101 GLY A O 1
ATOM 760 N N . ILE A 1 102 ? 5.279 -2.991 -10.176 1.00 83.56 102 ILE A N 1
ATOM 761 C CA . ILE A 1 102 ? 5.938 -1.828 -10.793 1.00 83.56 102 ILE A CA 1
ATOM 762 C C . ILE A 1 102 ? 7.447 -1.852 -10.565 1.00 83.56 102 ILE A C 1
ATOM 764 O O . ILE A 1 102 ? 8.207 -1.637 -11.508 1.00 83.56 102 ILE A O 1
ATOM 768 N N . VAL A 1 103 ? 7.892 -2.140 -9.339 1.00 85.56 103 VAL A N 1
ATOM 769 C CA . VAL A 1 103 ? 9.322 -2.290 -9.033 1.00 85.56 103 VAL A CA 1
ATOM 770 C C . VAL A 1 103 ? 9.943 -3.369 -9.919 1.00 85.56 103 VAL A C 1
ATOM 772 O O . VAL A 1 103 ? 11.004 -3.129 -10.488 1.00 85.56 103 VAL A O 1
ATOM 775 N N . SER A 1 104 ? 9.280 -4.519 -10.084 1.00 82.88 104 SER A N 1
ATOM 776 C CA . SER A 1 104 ? 9.753 -5.608 -10.944 1.00 82.88 104 SER A CA 1
ATOM 777 C C . SER A 1 104 ? 9.860 -5.193 -12.411 1.00 82.88 104 SER A C 1
ATOM 779 O O . SER A 1 104 ? 10.883 -5.468 -13.033 1.00 82.88 104 SER A O 1
ATOM 781 N N . VAL A 1 105 ? 8.855 -4.496 -12.957 1.00 80.94 105 VAL A N 1
ATOM 782 C CA . VAL A 1 105 ? 8.887 -3.999 -14.345 1.00 80.94 105 VAL A CA 1
ATOM 783 C C . VAL A 1 105 ? 10.016 -2.986 -14.535 1.00 80.94 105 VAL A C 1
ATOM 785 O O . VAL A 1 105 ? 10.808 -3.123 -15.464 1.00 80.94 105 VAL A O 1
ATOM 788 N N . ILE A 1 106 ? 10.149 -2.007 -13.634 1.00 81.44 106 ILE A N 1
ATOM 789 C CA . ILE A 1 106 ? 11.216 -1.000 -13.723 1.00 81.44 106 ILE A CA 1
ATOM 790 C C . ILE A 1 106 ? 12.589 -1.668 -13.611 1.00 81.44 106 ILE A C 1
ATOM 792 O O . ILE A 1 106 ? 13.469 -1.367 -14.413 1.00 81.44 106 ILE A O 1
ATOM 796 N N . ALA A 1 107 ? 12.775 -2.591 -12.664 1.00 81.06 107 ALA A N 1
ATOM 797 C CA . ALA A 1 107 ? 14.030 -3.320 -12.502 1.00 81.06 107 ALA A CA 1
ATOM 798 C C . ALA A 1 107 ? 14.388 -4.126 -13.759 1.00 81.06 107 ALA A C 1
ATOM 800 O O . ALA A 1 107 ? 15.531 -4.066 -14.197 1.00 81.06 107 ALA A O 1
ATOM 801 N N . TRP A 1 108 ? 13.414 -4.807 -14.373 1.00 78.69 108 TRP A N 1
ATOM 802 C CA . TRP A 1 108 ? 13.626 -5.558 -15.612 1.00 78.69 108 TRP A CA 1
ATOM 803 C C . TRP A 1 108 ? 14.025 -4.656 -16.783 1.00 78.69 108 TRP A C 1
ATOM 805 O O . TRP A 1 108 ? 14.935 -4.992 -17.523 1.00 78.69 108 TRP A O 1
ATOM 815 N N . THR A 1 109 ? 13.390 -3.490 -16.936 1.00 72.88 109 THR A N 1
ATOM 816 C CA . THR A 1 109 ? 13.738 -2.533 -18.009 1.00 72.88 109 THR A CA 1
ATOM 817 C C . THR A 1 109 ? 15.090 -1.836 -17.822 1.00 72.88 109 THR A C 1
ATOM 819 O O . THR A 1 109 ? 15.550 -1.163 -18.737 1.00 72.88 109 THR A O 1
ATOM 822 N N . ARG A 1 110 ? 15.702 -1.930 -16.633 1.00 69.81 110 ARG A N 1
ATOM 823 C CA . ARG A 1 110 ? 17.004 -1.313 -16.325 1.00 69.81 110 ARG A CA 1
ATOM 824 C C . ARG A 1 110 ? 18.179 -2.292 -16.371 1.00 69.81 110 ARG A C 1
ATOM 826 O O . ARG A 1 110 ? 19.312 -1.841 -16.208 1.00 69.81 110 ARG A O 1
ATOM 833 N N . LEU A 1 111 ? 17.906 -3.587 -16.528 1.00 60.84 111 LEU A N 1
ATOM 834 C CA . LEU A 1 111 ? 18.901 -4.637 -16.757 1.00 60.84 111 LEU A CA 1
ATOM 835 C C . LEU A 1 111 ? 19.205 -4.748 -18.253 1.00 60.84 111 LEU A C 1
ATOM 837 O O . LEU A 1 111 ? 20.391 -4.985 -18.568 1.00 60.84 111 LEU A O 1
#

Radius of gyration: 24.72 Å; chains: 1; bounding box: 50×58×74 Å

Foldseek 3Di:
DDDDDDDDDDPPPDDPDDPPVNVVVVVLVVLLVVLVVLLVVLVVVVVVCVVVLDCPVPDLVVLVVQLVVLVVQLVVVCVVVVNDDDSSSVSSVSSNVSSVVVSVSSVVSVD

Sequence (111 aa):
MIVLTTTASLPVRALPAISRDLYLSLLGSLFGVFNTARVLAYLPTIWAVAASGDSSQHSLWTWLTFLGGNATMAAWLWEQNGRRGNRAIAVSACNAAMCLGIVSVIAWTRL

pLDDT: mean 79.89, std 10.13, range [41.5, 90.5]